Protein AF-A0AAW5MXC5-F1 (afdb_monomer_lite)

Sequence (71 aa):
MAVAMDNVILENFLRQVRPLIGQGKVADYIPALSTVDGSRLGIAICTVDGHLFQAGDAQERFSIQSISKVL

InterPro domains:
  IPR012338 Beta-lactamase/transpeptid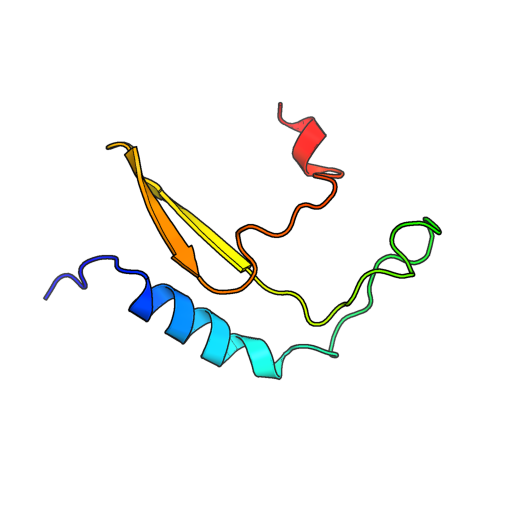ase-like [G3DSA:3.40.710.10] (2-71)
  IPR012338 Beta-lactamase/transpeptidase-like [SSF56601] (7-70)
  IPR015868 Glutaminase [PF04960] (24-71)
  IPR015868 Glutaminase [PTHR12544] (10-71)

Structure (mmCIF, N/CA/C/O backbone):
data_AF-A0AAW5MXC5-F1
#
_entry.id   AF-A0AAW5MXC5-F1
#
loop_
_atom_site.group_PDB
_atom_site.id
_atom_site.type_symbol
_atom_site.label_atom_id
_atom_site.label_alt_id
_atom_site.label_comp_id
_atom_site.label_asym_id
_atom_site.label_entity_id
_atom_site.label_seq_id
_atom_site.pdbx_PDB_ins_code
_atom_site.Cartn_x
_atom_site.Cartn_y
_atom_site.Cartn_z
_atom_site.occupancy
_atom_site.B_iso_or_equiv
_atom_site.auth_seq_id
_atom_site.auth_comp_id
_atom_site.auth_asym_id
_atom_site.auth_atom_id
_atom_site.pdbx_PDB_model_num
ATOM 1 N N . MET A 1 1 ? 22.911 -14.496 -9.743 1.00 41.09 1 MET A N 1
ATOM 2 C CA . MET A 1 1 ? 21.688 -14.479 -10.574 1.00 41.09 1 MET A CA 1
ATOM 3 C C . MET A 1 1 ? 20.913 -13.241 -10.166 1.00 41.09 1 MET A C 1
ATOM 5 O O . MET A 1 1 ? 20.513 -13.173 -9.011 1.00 41.09 1 MET A O 1
ATOM 9 N N . ALA A 1 2 ? 20.823 -12.224 -11.024 1.00 51.25 2 ALA A N 1
ATOM 10 C CA . ALA A 1 2 ? 19.996 -11.058 -10.727 1.00 51.25 2 ALA A CA 1
ATOM 11 C C . ALA A 1 2 ? 18.537 -11.521 -10.716 1.00 51.25 2 ALA A C 1
ATOM 13 O O . ALA A 1 2 ? 18.079 -12.125 -11.683 1.00 51.25 2 ALA A O 1
ATOM 14 N N . VAL A 1 3 ? 17.841 -11.316 -9.603 1.00 58.66 3 VAL A N 1
ATOM 15 C CA . VAL A 1 3 ? 16.404 -11.564 -9.541 1.00 58.66 3 VAL A CA 1
ATOM 16 C C . VAL A 1 3 ? 15.752 -10.498 -10.427 1.00 58.66 3 VAL A C 1
ATOM 18 O O . VAL A 1 3 ? 15.851 -9.311 -10.122 1.00 58.66 3 VAL A O 1
ATOM 21 N N . ALA A 1 4 ? 15.172 -10.903 -11.558 1.00 72.56 4 ALA A N 1
ATOM 22 C CA . ALA A 1 4 ? 14.417 -9.995 -12.416 1.00 72.56 4 ALA A CA 1
ATOM 23 C C . ALA A 1 4 ? 13.179 -9.513 -11.648 1.00 72.56 4 ALA A C 1
ATOM 25 O O . ALA A 1 4 ? 12.485 -10.330 -11.053 1.00 72.56 4 ALA A O 1
ATOM 26 N N . MET A 1 5 ? 12.935 -8.202 -11.620 1.00 81.50 5 MET A N 1
ATOM 27 C CA . MET A 1 5 ? 11.764 -7.633 -10.951 1.00 81.50 5 MET A CA 1
ATOM 28 C C . MET A 1 5 ? 10.490 -8.077 -11.680 1.00 81.50 5 MET A C 1
ATOM 30 O O . MET A 1 5 ? 10.380 -7.893 -12.891 1.00 81.50 5 MET A O 1
ATOM 34 N N . ASP A 1 6 ? 9.540 -8.653 -10.946 1.00 90.62 6 ASP A N 1
ATOM 35 C CA . ASP A 1 6 ? 8.226 -9.052 -11.440 1.00 90.62 6 ASP A CA 1
ATOM 36 C C . ASP A 1 6 ? 7.159 -8.899 -10.339 1.00 90.62 6 ASP A C 1
ATOM 38 O O . ASP A 1 6 ? 7.462 -8.668 -9.163 1.00 90.62 6 ASP A O 1
ATOM 42 N N . ASN A 1 7 ? 5.883 -9.030 -10.711 1.00 95.25 7 ASN A N 1
ATOM 43 C CA . ASN A 1 7 ? 4.781 -8.930 -9.749 1.00 95.25 7 ASN A CA 1
ATOM 44 C C . ASN A 1 7 ? 4.778 -10.091 -8.733 1.00 95.25 7 ASN A C 1
ATOM 46 O O . ASN A 1 7 ? 4.249 -9.933 -7.636 1.00 95.25 7 ASN A O 1
ATOM 50 N N . VAL A 1 8 ? 5.383 -11.243 -9.056 1.00 96.19 8 VAL A N 1
ATOM 51 C CA . VAL A 1 8 ? 5.424 -12.421 -8.171 1.00 96.19 8 VAL A CA 1
ATOM 52 C C . VAL A 1 8 ? 6.285 -12.138 -6.943 1.00 96.19 8 VAL A C 1
ATOM 54 O O . VAL A 1 8 ? 5.922 -12.511 -5.826 1.00 96.19 8 VAL A O 1
ATOM 57 N N . ILE A 1 9 ? 7.403 -11.438 -7.118 1.00 95.62 9 ILE A N 1
ATOM 58 C CA . ILE A 1 9 ? 8.258 -10.994 -6.012 1.00 95.62 9 ILE A CA 1
ATOM 59 C C . ILE A 1 9 ? 7.493 -10.056 -5.080 1.00 95.62 9 ILE A C 1
ATOM 61 O O . ILE A 1 9 ? 7.549 -10.224 -3.860 1.00 95.62 9 ILE A O 1
ATOM 65 N N . LEU A 1 10 ? 6.740 -9.108 -5.638 1.00 97.06 10 LEU A N 1
ATOM 66 C CA . LEU A 1 10 ? 5.940 -8.178 -4.845 1.00 97.06 10 LEU A CA 1
ATOM 67 C C . LEU A 1 10 ? 4.836 -8.906 -4.064 1.00 97.06 10 LEU A C 1
ATOM 69 O O . LEU A 1 10 ? 4.691 -8.677 -2.865 1.00 97.06 10 LEU A O 1
ATOM 73 N N . GLU A 1 11 ? 4.133 -9.853 -4.689 1.00 97.94 11 GLU A N 1
ATOM 74 C CA . GLU A 1 11 ? 3.156 -10.711 -4.003 1.00 97.94 11 GLU A CA 1
ATOM 75 C C . GLU A 1 11 ? 3.792 -11.535 -2.871 1.00 97.94 11 GLU A C 1
ATOM 77 O O . GLU A 1 11 ? 3.195 -11.719 -1.805 1.00 97.94 11 GLU A O 1
ATOM 82 N N . ASN A 1 12 ? 5.029 -12.007 -3.050 1.00 97.31 12 ASN A N 1
ATOM 83 C CA . ASN A 1 12 ? 5.758 -12.716 -2.000 1.00 97.31 12 ASN A CA 1
ATOM 84 C C . ASN A 1 12 ? 6.096 -11.807 -0.813 1.00 97.31 12 ASN A C 1
ATOM 86 O O . ASN A 1 12 ? 5.992 -12.256 0.331 1.00 97.31 12 ASN A O 1
ATOM 90 N N . PHE A 1 13 ? 6.459 -10.543 -1.049 1.00 96.62 13 PHE A N 1
ATOM 91 C CA . PHE A 1 13 ? 6.651 -9.578 0.036 1.00 96.62 13 PHE A CA 1
ATOM 92 C C . PHE A 1 13 ? 5.350 -9.310 0.780 1.00 96.62 13 PHE A C 1
ATOM 94 O O . PHE A 1 13 ? 5.325 -9.416 2.006 1.00 96.62 13 PHE A O 1
ATOM 101 N N . LEU A 1 14 ? 4.259 -9.052 0.053 1.00 97.94 14 LEU A N 1
ATOM 102 C CA . LEU A 1 14 ? 2.944 -8.863 0.660 1.00 97.94 14 LEU A CA 1
ATOM 103 C C . LEU A 1 14 ? 2.555 -10.068 1.519 1.00 97.94 14 LEU A C 1
ATOM 105 O O . LEU A 1 14 ? 2.119 -9.898 2.653 1.00 97.94 14 LEU A O 1
ATOM 109 N N . ARG A 1 15 ? 2.783 -11.293 1.037 1.00 98.12 15 ARG A N 1
ATOM 110 C CA . ARG A 1 15 ? 2.516 -12.519 1.801 1.00 98.12 15 ARG A CA 1
ATOM 111 C C . ARG A 1 15 ? 3.321 -12.605 3.097 1.00 98.12 15 ARG A C 1
ATOM 113 O O . ARG A 1 15 ? 2.776 -13.044 4.103 1.00 98.12 15 ARG A O 1
ATOM 120 N N . GLN A 1 16 ? 4.588 -12.196 3.077 1.00 98.19 16 GLN A N 1
ATOM 121 C CA . GLN A 1 16 ? 5.453 -12.218 4.261 1.00 98.19 16 GLN A CA 1
ATOM 122 C C . GLN A 1 16 ? 5.026 -11.198 5.319 1.00 98.19 16 GLN A C 1
ATOM 124 O O . GLN A 1 16 ? 5.136 -11.485 6.508 1.00 98.19 16 GLN A O 1
ATOM 129 N N . VAL A 1 17 ? 4.525 -10.029 4.906 1.00 97.56 17 VAL A N 1
ATOM 130 C CA . VAL A 1 17 ? 4.142 -8.960 5.844 1.00 97.56 17 VAL A CA 1
ATOM 131 C C . VAL A 1 17 ? 2.660 -8.972 6.223 1.00 97.56 17 VAL A C 1
ATOM 133 O O . VAL A 1 17 ? 2.303 -8.416 7.256 1.00 97.56 17 VAL A O 1
ATOM 136 N N . ARG A 1 18 ? 1.785 -9.635 5.453 1.00 97.69 18 ARG A N 1
ATOM 137 C CA . ARG A 1 18 ? 0.349 -9.779 5.767 1.00 97.69 18 ARG A CA 1
ATOM 138 C C . ARG A 1 18 ? 0.065 -10.277 7.195 1.00 97.69 18 ARG A C 1
ATOM 140 O O . ARG A 1 18 ? -0.860 -9.741 7.797 1.00 97.69 18 ARG A O 1
ATOM 147 N N . PRO A 1 19 ? 0.832 -11.214 7.791 1.00 97.94 19 PRO A N 1
ATOM 148 C CA . PRO A 1 19 ? 0.643 -11.618 9.189 1.00 97.94 19 PRO A CA 1
ATOM 149 C C . PRO A 1 19 ? 0.827 -10.495 10.224 1.00 97.94 19 PRO A C 1
ATOM 151 O O . PRO A 1 19 ? 0.441 -10.665 11.376 1.00 97.94 19 PRO A O 1
ATOM 154 N N . LEU A 1 20 ? 1.423 -9.359 9.843 1.00 97.56 20 LEU A N 1
ATOM 155 C CA . LEU A 1 20 ? 1.570 -8.185 10.708 1.00 97.56 20 LEU A CA 1
ATOM 156 C C . LEU A 1 20 ? 0.301 -7.315 10.751 1.00 97.56 20 LEU A C 1
ATOM 158 O O . LEU A 1 20 ? 0.195 -6.427 11.599 1.00 97.56 20 LEU A O 1
ATOM 162 N N . ILE A 1 21 ? -0.666 -7.550 9.855 1.00 97.00 21 ILE A N 1
ATOM 163 C CA . ILE A 1 21 ? -1.956 -6.849 9.859 1.00 97.00 21 ILE A CA 1
ATOM 164 C C . ILE A 1 21 ? -2.648 -7.069 11.210 1.00 97.00 21 ILE A C 1
ATOM 166 O O . ILE A 1 21 ? -2.679 -8.176 11.743 1.00 97.00 21 ILE A O 1
ATOM 170 N N . GLY A 1 22 ? -3.200 -5.990 11.769 1.00 94.50 22 GLY A N 1
ATOM 171 C CA . GLY A 1 22 ? -3.842 -5.987 13.087 1.00 94.50 22 GLY A CA 1
ATOM 172 C C . GLY A 1 22 ? -2.919 -5.611 14.251 1.00 94.50 22 GLY A C 1
ATOM 173 O O . GLY A 1 22 ? -3.416 -5.363 15.344 1.00 94.50 22 GLY A O 1
ATOM 174 N N . GLN A 1 23 ? -1.602 -5.492 14.034 1.00 96.88 23 GLN A N 1
ATOM 175 C CA . GLN A 1 23 ? -0.682 -4.944 15.048 1.00 96.88 23 GLN A CA 1
ATOM 176 C C . GLN A 1 23 ? -0.737 -3.405 15.140 1.00 96.88 23 GLN A C 1
ATOM 178 O O . GLN A 1 23 ? -0.255 -2.826 16.111 1.00 96.88 23 GLN A O 1
ATOM 183 N N . GLY A 1 24 ? -1.321 -2.739 14.138 1.00 94.56 24 GLY A N 1
ATOM 184 C CA . GLY A 1 24 ? -1.539 -1.290 14.095 1.00 94.56 24 GLY A CA 1
ATOM 185 C C . GLY A 1 24 ? -3.020 -0.906 14.157 1.00 94.56 24 GLY A C 1
ATOM 186 O O . GLY A 1 24 ? -3.904 -1.760 14.171 1.00 94.56 24 GLY A O 1
ATOM 187 N N . LYS A 1 25 ? -3.295 0.403 14.158 1.00 94.69 25 LYS A N 1
ATOM 188 C CA . LYS A 1 25 ? -4.651 0.971 14.162 1.00 94.69 25 LYS A CA 1
ATOM 189 C C . LYS A 1 25 ? -4.776 2.041 13.077 1.00 94.69 25 LYS A C 1
ATOM 191 O O . LYS A 1 25 ? -3.880 2.870 12.928 1.00 94.69 25 LYS A O 1
ATOM 196 N N . VAL A 1 26 ? -5.888 2.030 12.339 1.00 95.19 26 VAL A N 1
ATOM 197 C CA . VAL A 1 26 ? -6.220 3.095 11.378 1.00 95.19 26 VAL A CA 1
ATOM 198 C C . VAL A 1 26 ? -6.404 4.438 12.092 1.00 95.19 26 VAL A C 1
ATOM 200 O O . VAL A 1 26 ? -6.806 4.487 13.255 1.00 95.19 26 VAL A O 1
ATOM 203 N N . ALA A 1 27 ? -6.105 5.539 11.401 1.00 95.25 27 ALA A N 1
ATOM 204 C CA . ALA A 1 27 ? -6.297 6.877 11.950 1.00 95.25 27 ALA A CA 1
ATOM 205 C C . ALA A 1 27 ? -7.783 7.132 12.243 1.00 95.25 27 ALA A C 1
ATOM 207 O O . ALA A 1 27 ? -8.618 7.027 11.350 1.00 95.25 27 ALA A O 1
ATOM 20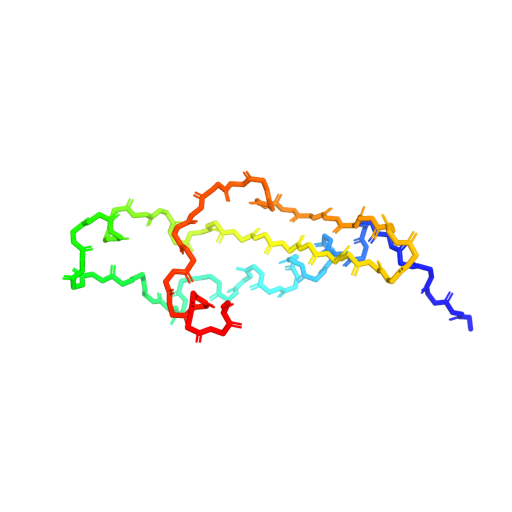8 N N . ASP A 1 28 ? -8.104 7.499 13.481 1.00 95.62 28 ASP A N 1
ATOM 209 C CA . ASP A 1 28 ? -9.482 7.656 13.955 1.00 95.62 28 ASP A CA 1
ATOM 210 C C . ASP A 1 28 ? -9.866 9.101 14.302 1.00 95.62 28 ASP A C 1
ATOM 212 O O . ASP A 1 28 ? -11.048 9.408 14.443 1.00 95.62 28 ASP A O 1
ATOM 216 N N . TYR A 1 29 ? -8.892 10.011 14.361 1.00 94.69 29 TYR A N 1
ATOM 217 C CA . TYR A 1 29 ? -9.126 11.440 14.588 1.00 94.69 29 TYR A CA 1
ATOM 218 C C . TYR A 1 29 ? -9.795 12.149 13.392 1.00 94.69 29 TYR A C 1
ATOM 220 O O . TYR A 1 29 ? -10.341 13.239 13.555 1.00 94.69 29 TYR A O 1
ATOM 228 N N . ILE A 1 30 ? -9.781 11.540 12.197 1.00 95.38 30 ILE A N 1
ATOM 229 C CA . ILE A 1 30 ? -10.555 11.982 11.026 1.00 95.38 30 ILE A CA 1
ATOM 230 C C . ILE A 1 30 ? -11.665 10.948 10.773 1.00 95.38 30 ILE A C 1
ATOM 232 O O . ILE A 1 30 ? -11.344 9.814 10.412 1.00 95.38 30 ILE A O 1
ATOM 236 N N . PRO A 1 31 ? -12.959 11.316 10.868 1.00 94.94 31 PRO A N 1
ATOM 237 C CA . PRO A 1 31 ? -14.071 10.367 10.727 1.00 94.94 31 PRO A CA 1
ATOM 238 C C . PRO A 1 31 ? -14.091 9.584 9.407 1.00 94.94 31 PRO A C 1
ATOM 240 O O . PRO A 1 31 ? -14.475 8.422 9.370 1.00 94.94 31 PRO A O 1
ATOM 243 N N . ALA A 1 32 ? -13.646 10.198 8.308 1.00 93.44 32 ALA A N 1
ATOM 244 C CA . ALA A 1 32 ? -13.570 9.515 7.018 1.00 93.44 32 ALA A CA 1
ATOM 2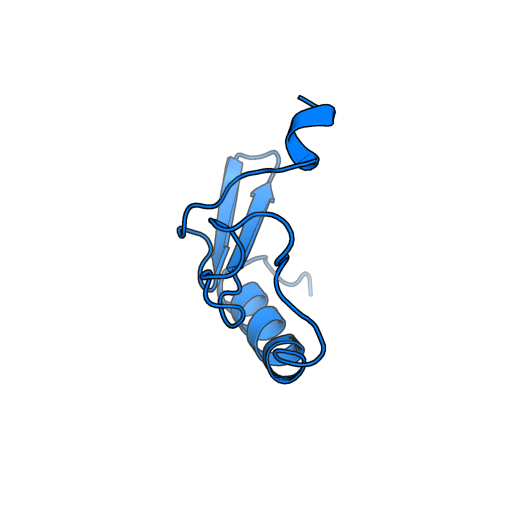45 C C . ALA A 1 32 ? -12.487 8.418 6.976 1.00 93.44 32 ALA A C 1
ATOM 247 O O . ALA A 1 32 ? -12.601 7.491 6.184 1.00 93.44 32 ALA A O 1
ATOM 248 N N . LEU A 1 33 ? -11.445 8.508 7.812 1.00 94.50 33 LEU A N 1
ATOM 249 C CA . LEU A 1 33 ? -10.360 7.521 7.866 1.00 94.50 33 LEU A CA 1
ATOM 250 C C . LEU A 1 33 ? -10.646 6.388 8.855 1.00 94.50 33 LEU A C 1
ATOM 252 O O . LEU A 1 33 ? -10.179 5.271 8.647 1.00 94.50 33 LEU A O 1
ATOM 256 N N . SER A 1 34 ? -11.448 6.650 9.890 1.00 93.88 34 SER A N 1
ATOM 257 C CA . SER A 1 34 ? -11.763 5.662 10.930 1.00 93.88 34 SER A CA 1
ATOM 258 C C . SER A 1 34 ? -12.568 4.466 10.413 1.00 93.88 34 SER A C 1
ATOM 260 O O . SER A 1 34 ? -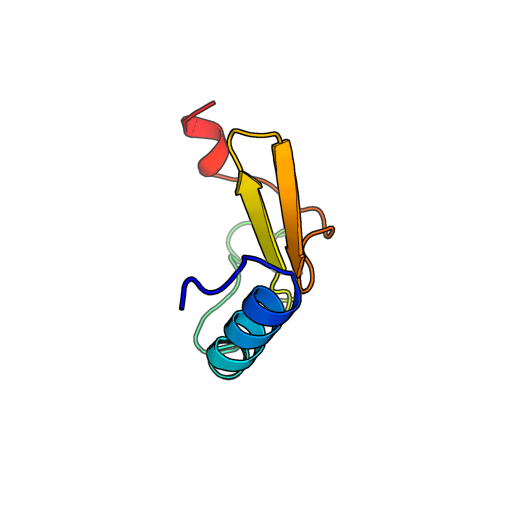12.590 3.417 11.050 1.00 93.88 34 SER A O 1
ATOM 262 N N . THR A 1 35 ? -13.227 4.628 9.264 1.00 92.62 35 THR A N 1
ATOM 263 C CA . THR A 1 35 ? -14.075 3.611 8.625 1.00 92.62 35 THR A CA 1
ATOM 264 C C . THR A 1 35 ? -13.352 2.819 7.534 1.00 92.62 35 THR A C 1
ATOM 266 O O . THR A 1 35 ? -13.945 1.926 6.932 1.00 92.62 35 THR A O 1
ATOM 269 N N . VAL A 1 36 ? -12.078 3.128 7.267 1.00 93.69 36 VAL A N 1
ATOM 270 C CA . VAL A 1 36 ? -11.282 2.436 6.248 1.00 93.69 36 VAL A CA 1
ATOM 271 C C . VAL A 1 36 ? -10.907 1.036 6.729 1.00 93.69 36 VAL A C 1
ATOM 273 O O . VAL A 1 36 ? -10.511 0.835 7.876 1.00 93.69 36 VAL A O 1
ATOM 276 N N . ASP A 1 37 ? -10.988 0.067 5.818 1.00 95.00 37 ASP A N 1
ATOM 277 C CA . ASP A 1 37 ? -10.534 -1.299 6.056 1.00 95.00 37 ASP A CA 1
ATOM 278 C C . ASP A 1 37 ? -9.005 -1.343 6.244 1.00 95.00 37 ASP A C 1
ATOM 280 O O . ASP A 1 37 ? -8.236 -1.155 5.298 1.00 95.00 37 ASP A O 1
ATOM 284 N N . GLY A 1 38 ? -8.570 -1.604 7.480 1.00 94.56 38 GLY A N 1
ATOM 285 C CA . GLY A 1 38 ? -7.159 -1.698 7.863 1.00 94.56 38 GLY A CA 1
ATOM 286 C C . GLY A 1 38 ? -6.433 -2.957 7.372 1.00 94.56 38 GLY A C 1
ATOM 287 O O . GLY A 1 38 ? -5.249 -3.114 7.666 1.00 94.56 38 GLY A O 1
ATOM 288 N N . SER A 1 39 ? -7.115 -3.859 6.658 1.00 95.88 39 SER A N 1
ATOM 289 C CA . SER A 1 39 ? -6.511 -5.048 6.041 1.00 95.88 39 SER A CA 1
ATOM 290 C C . SER A 1 39 ? -5.985 -4.813 4.618 1.00 95.88 39 SER A C 1
ATOM 292 O O . SER A 1 39 ? -5.256 -5.658 4.088 1.00 95.88 39 SER A O 1
ATOM 294 N N . ARG A 1 40 ? -6.314 -3.662 4.014 1.00 96.44 40 ARG A N 1
ATOM 295 C CA . ARG A 1 40 ? -5.858 -3.272 2.673 1.00 96.44 40 ARG A CA 1
ATOM 296 C C . ARG A 1 40 ? -4.348 -3.061 2.653 1.00 96.44 40 ARG A C 1
ATOM 298 O O . ARG A 1 40 ? -3.804 -2.326 3.478 1.00 96.44 40 ARG A O 1
ATOM 305 N N . LEU A 1 41 ? -3.677 -3.684 1.690 1.00 97.94 41 LEU A N 1
ATOM 306 C CA . LEU A 1 41 ? -2.230 -3.605 1.529 1.00 97.94 41 LEU A CA 1
ATOM 307 C C . LEU A 1 41 ? -1.843 -3.767 0.054 1.00 97.94 41 LEU A C 1
ATOM 309 O O . LEU A 1 41 ? -2.066 -4.814 -0.556 1.00 97.94 41 LEU A O 1
ATOM 313 N N . GLY A 1 42 ? -1.210 -2.734 -0.501 1.00 97.69 42 GLY A N 1
ATOM 314 C CA . GLY A 1 42 ? -0.733 -2.705 -1.881 1.00 97.69 42 GLY A CA 1
ATOM 315 C C . GLY A 1 42 ? 0.684 -2.154 -1.983 1.00 97.69 42 GLY A C 1
ATOM 316 O O . GLY A 1 42 ? 1.142 -1.403 -1.121 1.00 97.69 42 GLY A O 1
ATOM 317 N N . ILE A 1 43 ? 1.379 -2.535 -3.051 1.00 97.88 43 ILE A N 1
ATOM 318 C CA . ILE A 1 43 ? 2.719 -2.046 -3.381 1.00 97.88 43 ILE A CA 1
ATOM 319 C C . ILE A 1 43 ? 2.825 -1.833 -4.890 1.00 97.88 43 ILE A C 1
ATOM 321 O O . ILE A 1 43 ? 2.326 -2.642 -5.673 1.00 97.88 43 ILE A O 1
ATOM 325 N N . ALA A 1 44 ? 3.491 -0.753 -5.295 1.00 97.25 44 ALA A N 1
ATOM 326 C CA . ALA A 1 44 ? 3.822 -0.479 -6.685 1.00 97.25 44 ALA A CA 1
ATOM 327 C C . ALA A 1 44 ? 5.251 0.067 -6.795 1.00 97.25 44 ALA A C 1
ATOM 329 O O . ALA A 1 44 ? 5.693 0.842 -5.947 1.00 97.25 44 ALA A O 1
ATOM 330 N N . ILE A 1 45 ? 5.963 -0.335 -7.846 1.00 96.81 45 ILE A N 1
ATOM 331 C CA . ILE A 1 45 ? 7.306 0.135 -8.188 1.00 96.81 45 ILE A CA 1
ATOM 332 C C . ILE A 1 45 ? 7.274 0.608 -9.636 1.00 96.81 45 ILE A C 1
ATOM 334 O O . ILE A 1 45 ? 6.965 -0.170 -10.536 1.00 96.81 45 ILE A O 1
ATOM 338 N N . CYS A 1 46 ? 7.612 1.878 -9.849 1.00 96.44 46 CYS A N 1
ATOM 339 C CA . CYS A 1 46 ? 7.852 2.446 -11.169 1.00 96.44 46 CYS A CA 1
ATOM 340 C C . CYS A 1 46 ? 9.358 2.651 -11.341 1.00 96.44 46 CYS A C 1
ATOM 342 O O . CYS A 1 46 ? 9.994 3.300 -10.506 1.00 96.44 46 CYS A O 1
ATOM 344 N N . THR A 1 47 ? 9.938 2.063 -12.379 1.00 95.25 47 THR A N 1
ATOM 345 C CA . THR A 1 47 ? 11.364 2.197 -12.683 1.00 95.25 47 THR A CA 1
ATOM 346 C C . THR A 1 47 ? 11.632 3.442 -13.536 1.00 95.25 47 THR A C 1
ATOM 348 O O . THR A 1 47 ? 10.721 4.023 -14.125 1.00 95.25 47 THR A O 1
ATOM 351 N N . VAL A 1 48 ? 12.895 3.875 -13.623 1.00 96.44 48 VAL A N 1
ATOM 352 C CA . VAL A 1 48 ? 13.289 5.072 -14.403 1.00 96.44 48 VAL A CA 1
ATOM 353 C C . VAL A 1 48 ? 13.050 4.922 -15.910 1.00 96.44 48 VAL A C 1
ATOM 355 O O . VAL A 1 48 ? 12.876 5.908 -16.615 1.00 96.44 48 VAL A O 1
ATOM 358 N N . ASP A 1 49 ? 13.022 3.682 -16.387 1.00 95.69 49 ASP A N 1
ATOM 359 C CA . ASP A 1 49 ? 12.680 3.250 -17.741 1.00 95.69 49 ASP A CA 1
ATOM 360 C C . ASP A 1 49 ? 11.162 3.091 -17.962 1.00 95.69 49 ASP A C 1
ATOM 362 O O . ASP A 1 49 ? 10.733 2.746 -19.059 1.00 95.69 49 ASP A O 1
ATOM 366 N N . GLY A 1 50 ? 10.335 3.397 -16.955 1.00 95.31 50 GLY A N 1
ATOM 367 C CA . GLY A 1 50 ? 8.877 3.453 -17.075 1.00 95.31 50 GLY A CA 1
ATOM 368 C C . GLY A 1 50 ? 8.161 2.112 -16.902 1.00 95.31 50 GLY A C 1
ATOM 369 O O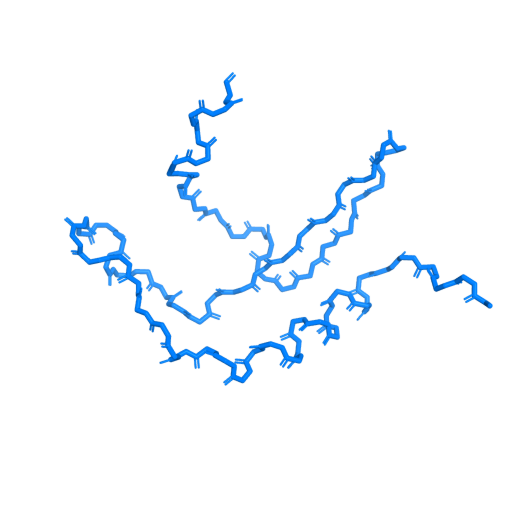 . GLY A 1 50 ? 6.952 2.039 -17.127 1.00 95.31 50 GLY A O 1
ATOM 370 N N . HIS A 1 51 ? 8.862 1.053 -16.486 1.00 95.00 51 HIS A N 1
ATOM 371 C CA . HIS A 1 51 ? 8.213 -0.208 -16.147 1.00 95.00 51 HIS A CA 1
ATOM 372 C C . HIS A 1 51 ? 7.488 -0.086 -14.807 1.00 95.00 51 HIS A C 1
ATOM 374 O O . HIS A 1 51 ? 8.058 0.353 -13.807 1.00 95.00 51 HIS A O 1
ATOM 380 N N . LEU A 1 52 ? 6.223 -0.506 -14.793 1.00 95.75 52 LEU A N 1
ATOM 381 C CA . LEU A 1 52 ? 5.375 -0.504 -13.610 1.00 95.75 52 LEU A CA 1
ATOM 382 C C . LEU A 1 52 ? 5.112 -1.937 -13.148 1.00 95.75 52 LEU A C 1
ATOM 384 O O . LEU A 1 52 ? 4.487 -2.724 -13.859 1.00 95.75 52 LEU A O 1
ATOM 388 N N . PHE A 1 53 ? 5.524 -2.233 -11.923 1.00 96.88 53 PHE A N 1
ATOM 389 C CA . PHE A 1 53 ? 5.234 -3.477 -11.219 1.00 96.88 53 PHE A CA 1
ATOM 390 C C . PHE A 1 53 ? 4.307 -3.180 -10.053 1.00 96.88 53 PHE A C 1
ATOM 392 O O . PHE A 1 53 ? 4.472 -2.169 -9.372 1.00 96.88 53 PHE A O 1
ATOM 399 N N . GLN A 1 54 ? 3.326 -4.040 -9.815 1.00 97.81 54 GLN A N 1
ATOM 400 C CA . GLN A 1 54 ? 2.331 -3.824 -8.769 1.00 97.81 54 GLN A CA 1
ATOM 401 C C . GLN A 1 54 ? 1.742 -5.142 -8.271 1.00 97.81 54 GLN A C 1
ATOM 403 O O . GLN A 1 54 ? 1.666 -6.115 -9.021 1.00 97.81 54 GLN A O 1
ATOM 408 N N . ALA A 1 55 ? 1.328 -5.159 -7.007 1.00 98.31 55 ALA A N 1
ATOM 409 C CA . ALA A 1 55 ? 0.742 -6.318 -6.340 1.00 98.31 55 ALA A CA 1
ATOM 410 C C . ALA A 1 55 ? -0.216 -5.887 -5.219 1.00 98.31 55 ALA A C 1
ATOM 412 O O . ALA A 1 55 ? -0.112 -4.771 -4.692 1.00 98.31 55 ALA A O 1
ATOM 413 N N . GLY A 1 56 ? -1.119 -6.788 -4.825 1.00 97.88 56 GLY A N 1
ATOM 414 C CA . GLY A 1 56 ? -2.140 -6.520 -3.808 1.00 97.88 56 GLY A CA 1
ATOM 415 C C . GLY A 1 56 ? -3.107 -5.400 -4.198 1.00 97.88 56 GLY A C 1
ATOM 416 O O . GLY A 1 56 ? -3.484 -5.259 -5.360 1.00 97.88 56 GLY A O 1
ATOM 417 N N . ASP A 1 57 ? -3.489 -4.571 -3.226 1.00 98.06 57 ASP A N 1
ATOM 418 C CA . ASP A 1 57 ? -4.514 -3.527 -3.389 1.00 98.06 57 ASP A CA 1
ATOM 419 C C . ASP A 1 57 ? -3.969 -2.228 -4.028 1.00 98.06 57 ASP A C 1
ATOM 421 O O . ASP A 1 57 ? -4.431 -1.129 -3.731 1.00 98.06 57 ASP A O 1
ATOM 425 N N . ALA A 1 58 ? -2.960 -2.321 -4.903 1.00 98.06 58 ALA A N 1
ATOM 426 C CA . ALA A 1 58 ? -2.215 -1.173 -5.443 1.00 98.06 58 ALA A CA 1
ATOM 427 C C . ALA A 1 58 ? -3.049 -0.183 -6.285 1.00 98.06 58 ALA A C 1
ATOM 429 O O . ALA A 1 58 ? -2.604 0.935 -6.540 1.00 98.06 58 ALA A O 1
ATOM 430 N N . GLN A 1 59 ? -4.242 -0.585 -6.727 1.00 97.31 59 GLN A N 1
ATOM 431 C CA . GLN A 1 59 ? -5.172 0.259 -7.486 1.00 97.31 59 GLN A CA 1
ATOM 432 C C . GLN A 1 59 ? -6.255 0.909 -6.611 1.00 97.31 59 GLN A C 1
ATOM 434 O O . GLN A 1 59 ? -7.016 1.748 -7.100 1.00 97.31 59 GLN A O 1
ATOM 439 N N . GLU A 1 60 ? -6.338 0.549 -5.327 1.00 97.12 60 GLU A N 1
ATOM 440 C CA . GLU A 1 60 ? -7.299 1.154 -4.412 1.00 97.12 60 GLU A CA 1
ATOM 441 C C . GLU A 1 60 ? -6.888 2.597 -4.107 1.00 97.12 60 GLU A C 1
ATOM 443 O O . GLU A 1 60 ? -5.765 2.883 -3.687 1.00 97.12 60 GLU A O 1
ATOM 448 N N . ARG A 1 61 ? -7.810 3.537 -4.318 1.00 96.06 61 ARG A N 1
ATOM 449 C CA . ARG A 1 61 ? -7.534 4.957 -4.083 1.00 96.06 61 ARG A CA 1
ATOM 450 C C . ARG A 1 61 ? -7.630 5.287 -2.600 1.00 96.06 61 ARG A C 1
ATOM 452 O O . ARG A 1 61 ? -8.581 4.908 -1.924 1.00 96.06 61 ARG A O 1
ATOM 459 N N . PHE A 1 62 ? -6.692 6.095 -2.122 1.00 95.25 62 PHE A N 1
ATOM 460 C CA . PHE A 1 62 ? -6.708 6.661 -0.778 1.00 95.25 62 PHE A CA 1
ATOM 461 C C . PHE A 1 62 ? -6.140 8.086 -0.791 1.00 95.25 62 PHE A C 1
ATOM 463 O O . PHE A 1 62 ? -5.492 8.512 -1.748 1.00 95.25 62 PHE A O 1
ATOM 470 N N . SER A 1 63 ? -6.411 8.853 0.266 1.00 95.00 63 SER A N 1
ATOM 471 C CA . SER A 1 63 ? -5.837 10.194 0.422 1.00 95.00 63 SER A CA 1
ATOM 472 C C . SER A 1 63 ? -4.329 10.107 0.664 1.00 95.00 63 SER A C 1
ATOM 474 O O . SER A 1 63 ? -3.891 9.375 1.546 1.00 95.00 63 SER A O 1
ATOM 476 N N . ILE A 1 64 ? -3.542 10.916 -0.047 1.00 95.94 64 ILE A N 1
ATOM 477 C CA . ILE A 1 64 ? -2.076 10.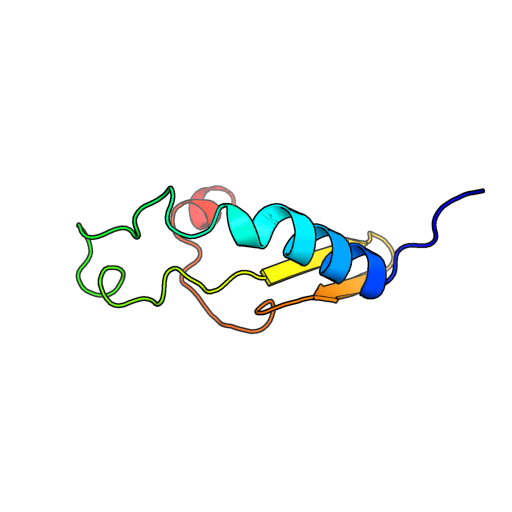946 0.088 1.00 95.94 64 ILE A CA 1
ATOM 478 C C . ILE A 1 64 ? -1.593 11.522 1.434 1.00 95.94 64 ILE A C 1
ATOM 480 O O . ILE A 1 64 ? -0.444 11.318 1.819 1.00 95.94 64 ILE A O 1
ATOM 484 N N . GLN A 1 65 ? -2.460 12.206 2.191 1.00 95.94 65 GLN A N 1
ATOM 485 C CA . GLN A 1 65 ? -2.139 12.757 3.516 1.00 95.94 65 GLN A CA 1
ATOM 486 C C . GLN A 1 65 ? -0.809 13.538 3.510 1.00 95.94 65 GLN A C 1
ATOM 488 O O . GLN A 1 65 ? -0.546 14.304 2.589 1.00 95.94 65 GLN A O 1
ATOM 493 N N . SER A 1 66 ? 0.059 13.354 4.513 1.00 96.69 66 SER A N 1
ATOM 494 C CA . SER A 1 66 ? 1.325 14.095 4.617 1.00 96.69 66 SER A CA 1
ATOM 495 C C . SER A 1 66 ? 2.302 13.870 3.452 1.00 96.69 66 SER A C 1
ATOM 497 O O . SER A 1 66 ? 3.231 14.665 3.332 1.00 96.69 66 SER A O 1
ATOM 499 N N . ILE A 1 67 ? 2.098 12.874 2.576 1.00 97.00 67 ILE A N 1
ATOM 500 C CA . ILE A 1 67 ? 2.884 12.733 1.333 1.00 97.00 67 ILE A CA 1
ATOM 501 C C . ILE A 1 67 ? 2.693 13.966 0.436 1.00 97.00 67 ILE A C 1
ATOM 503 O O . ILE A 1 67 ? 3.611 14.350 -0.278 1.00 97.00 67 ILE A O 1
ATOM 507 N N . SER A 1 68 ? 1.555 14.665 0.531 1.00 97.62 68 SER A N 1
ATOM 508 C CA . SER A 1 68 ? 1.310 15.889 -0.240 1.00 97.62 68 SER A CA 1
ATOM 509 C C . SER A 1 68 ? 2.295 17.025 0.048 1.00 97.62 68 SER A C 1
ATOM 511 O O . SER A 1 68 ? 2.326 17.988 -0.702 1.00 97.62 68 SER A O 1
ATOM 513 N N . LYS A 1 69 ? 3.052 16.971 1.152 1.00 97.75 69 LYS A N 1
ATOM 514 C CA . LYS A 1 69 ? 3.934 18.065 1.593 1.00 97.75 69 LYS A CA 1
ATOM 515 C C . LYS A 1 69 ? 5.227 18.182 0.783 1.00 97.75 69 LYS A C 1
ATOM 517 O O . LYS A 1 69 ? 5.925 19.176 0.937 1.00 97.75 69 LYS A O 1
ATOM 522 N N . VAL A 1 70 ? 5.568 17.157 0.000 1.00 96.06 70 VAL A N 1
ATOM 523 C CA . VAL A 1 70 ? 6.780 17.120 -0.839 1.00 96.06 70 VAL A CA 1
ATOM 524 C C . VAL A 1 70 ? 6.482 17.289 -2.332 1.00 96.06 70 VAL A C 1
ATOM 526 O O . VAL A 1 70 ? 7.399 17.162 -3.141 1.00 96.06 70 VAL A O 1
ATOM 529 N N . LEU A 1 71 ? 5.215 17.530 -2.685 1.00 86.06 71 LEU A N 1
ATOM 530 C CA . LEU A 1 71 ? 4.784 17.907 -4.033 1.00 86.06 71 LEU A CA 1
ATOM 531 C C . LEU A 1 71 ? 4.950 19.417 -4.224 1.00 86.06 71 LEU A C 1
ATOM 533 O O . LEU A 1 71 ? 5.378 19.808 -5.330 1.00 86.06 71 LEU A O 1
#

pLDDT: mean 93.57, std 9.93, range [41.09, 98.31]

Secondary structure (DSSP, 8-state):
------HHHHHHHHHHHGGGTTSS----SSHHHHTS-TT--EEEEE-TT--EEEEESTT-----GGGGGG-

Foldseek 3Di:
DPDPDAQVVVQVVCVVCLVVQPVDAWDPVDVVGNPDDSSFDKDWDADPVGDIHIYGNNVDDDDCPPVVVVD

Organism: NCBI:txid1499973

Radius of gyration: 14.8 Å; chains: 1; bounding box: 36×32×33 Å